Protein AF-A0AAD5FXR7-F1 (afdb_monomer)

InterPro domains:
  IPR001163 Sm domain, eukaryotic/archaea-type [PF01423] (13-76)
  IPR001163 Sm domain, eukaryotic/archaea-type [SM00651] (13-78)
  IPR010920 LSM domain superfamily [SSF50182] (11-81)
  IPR019727 ATP synthase, F0 complex, subunit F, mitochondria, fungi [PF10791] (77-167)
  IPR019727 ATP synthase, F0 complex, subunit F, mitochondria, fungi [PTHR28161] (74-170)
  IPR047575 Sm domain [PS52002] (10-82)

Sequence (171 aa):
MSDPGLGRTDPSKFLGELIGSPVRVKLYSGVEYRGDLQTIDGYMNVVLENGKEFIHGNVTRDYGDIFLRGNTVMSFVIRRQLSSLIPPKIASAKNLGSAPNAKRMQEVVSFYKKLPQGPAPAAKKPTNPLARYRAAYFDGDNASGKPLLHLALVVLIFGYSLEYQHLKAHH

Foldseek 3Di:
DDDPPPDDPDVVVVQVVQAQFWKWWAFPVRKIKIAGWHHADPQGFTKGAQIFIADPNDGPDGDGIDTDGSVGTDDMGTPPCPPDPPPPPPPPPPPLPPDPVSVVVVVVVVVVVPPPDPDPDPPDQDPDPVVNVCCCDPDDPNPDCVVVVVVVVVCVVVVVVVVVVVVVVVD

pLDDT: mean 75.05, std 15.1, range [40.66, 95.06]

Mean predicted aligned error: 19.61 Å

Structure (mmCIF, N/CA/C/O backbone):
data_AF-A0AAD5FXR7-F1
#
_entry.id   AF-A0AAD5FXR7-F1
#
loop_
_atom_site.group_PDB
_atom_site.id
_atom_site.type_symbol
_atom_site.label_atom_id
_atom_site.label_alt_id
_atom_site.label_comp_id
_atom_site.label_asym_id
_atom_site.label_entity_id
_atom_site.label_seq_id
_atom_site.pdbx_PDB_ins_code
_atom_site.Cartn_x
_atom_site.Cartn_y
_atom_site.Cartn_z
_atom_site.occupancy
_atom_site.B_iso_or_equiv
_atom_site.auth_seq_id
_atom_site.auth_comp_id
_atom_site.auth_asym_id
_atom_site.auth_atom_id
_atom_site.pdbx_PDB_model_num
ATOM 1 N N . MET A 1 1 ? 5.790 -3.495 -33.369 1.00 43.19 1 MET A N 1
ATOM 2 C CA . MET A 1 1 ? 5.580 -2.132 -32.842 1.00 43.19 1 MET A CA 1
ATOM 3 C C . MET A 1 1 ? 4.435 -2.218 -31.839 1.00 43.19 1 MET A C 1
ATOM 5 O O . MET A 1 1 ? 3.283 -2.195 -32.243 1.00 43.19 1 MET A O 1
ATOM 9 N N . SER A 1 2 ? 4.734 -2.494 -30.571 1.00 40.66 2 SER A N 1
ATOM 10 C CA . 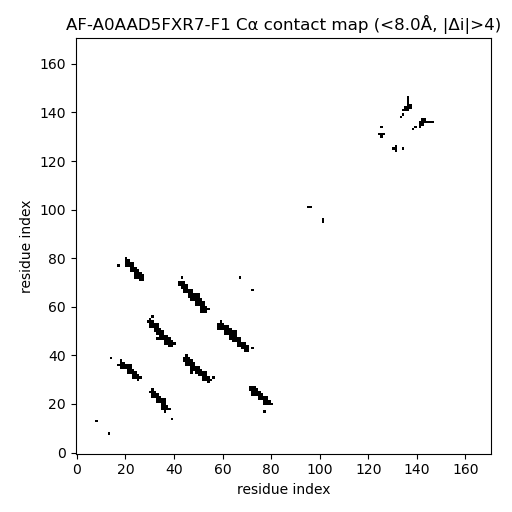SER A 1 2 ? 3.742 -2.680 -29.503 1.00 40.66 2 SER A CA 1
ATOM 11 C C . SER A 1 2 ? 3.884 -1.529 -28.516 1.00 40.66 2 SER A C 1
ATOM 13 O O . SER A 1 2 ? 4.932 -1.379 -27.890 1.00 40.66 2 SER A O 1
ATOM 15 N N . ASP A 1 3 ? 2.849 -0.704 -28.459 1.00 48.06 3 ASP A N 1
ATOM 16 C CA . ASP A 1 3 ? 2.690 0.450 -27.576 1.00 48.06 3 ASP A CA 1
ATOM 17 C C . ASP A 1 3 ? 2.941 0.042 -26.104 1.00 48.06 3 ASP A C 1
ATOM 19 O O . ASP A 1 3 ? 2.377 -0.971 -25.667 1.00 48.06 3 ASP A O 1
ATOM 23 N N . PRO A 1 4 ? 3.787 0.741 -25.318 1.00 47.09 4 PRO A N 1
ATOM 24 C CA . PRO A 1 4 ? 3.942 0.454 -23.899 1.00 47.09 4 PRO A CA 1
ATOM 25 C C . PRO A 1 4 ? 2.683 0.947 -23.184 1.00 47.09 4 PRO A C 1
ATOM 27 O O . PRO A 1 4 ? 2.596 2.090 -22.741 1.00 47.09 4 PRO A O 1
ATOM 30 N N . GLY A 1 5 ? 1.679 0.072 -23.122 1.00 43.69 5 GLY A N 1
ATOM 31 C CA . GLY A 1 5 ? 0.419 0.328 -22.445 1.00 43.69 5 GLY A CA 1
ATOM 32 C C . GLY A 1 5 ? 0.675 0.837 -21.032 1.00 43.69 5 GLY A C 1
ATOM 33 O O . GLY A 1 5 ? 1.260 0.136 -20.206 1.00 43.69 5 GLY A O 1
ATOM 34 N N . LEU A 1 6 ? 0.236 2.071 -20.785 1.00 48.75 6 LEU A N 1
ATOM 35 C CA . LEU A 1 6 ? 0.096 2.687 -19.475 1.00 48.75 6 LEU A CA 1
ATOM 36 C C . LEU A 1 6 ? -0.433 1.622 -18.507 1.00 48.75 6 LEU A C 1
ATOM 38 O O . LEU A 1 6 ? -1.567 1.163 -18.658 1.00 48.75 6 LEU A O 1
ATOM 42 N N . GLY A 1 7 ? 0.426 1.150 -17.599 1.00 48.47 7 GLY A N 1
ATOM 43 C CA . GLY A 1 7 ? 0.123 0.022 -16.729 1.00 48.47 7 GLY A CA 1
ATOM 44 C C . GLY A 1 7 ? -1.175 0.287 -15.983 1.00 48.47 7 GLY A C 1
ATOM 45 O O . GLY A 1 7 ? -1.207 1.109 -15.071 1.00 48.47 7 GLY A O 1
ATOM 46 N N . ARG A 1 8 ? -2.254 -0.386 -16.393 1.00 54.47 8 ARG A N 1
ATOM 47 C CA . ARG A 1 8 ? -3.512 -0.400 -15.654 1.00 54.47 8 ARG A CA 1
ATOM 48 C C . ARG A 1 8 ? -3.176 -0.992 -14.291 1.00 54.47 8 ARG A C 1
ATOM 50 O O . ARG A 1 8 ? -2.910 -2.186 -14.195 1.00 54.47 8 ARG A O 1
ATOM 57 N N . THR A 1 9 ? -3.105 -0.165 -13.252 1.00 57.97 9 THR A N 1
ATOM 58 C CA . THR A 1 9 ? -3.087 -0.652 -11.873 1.00 57.97 9 THR A CA 1
ATOM 59 C C . THR A 1 9 ? -4.353 -1.465 -11.691 1.00 57.97 9 THR A C 1
ATOM 61 O O . THR A 1 9 ? -5.443 -0.899 -11.647 1.00 57.97 9 THR A O 1
ATOM 64 N N . ASP A 1 10 ? -4.203 -2.787 -11.677 1.00 70.75 10 ASP A N 1
ATOM 65 C CA . ASP A 1 10 ? -5.307 -3.697 -11.423 1.00 70.75 10 ASP A CA 1
ATOM 66 C C . ASP A 1 10 ? -5.897 -3.329 -10.053 1.00 70.75 10 ASP A C 1
ATOM 68 O O . ASP A 1 10 ? -5.157 -3.344 -9.058 1.00 70.75 10 ASP A O 1
ATOM 72 N N . PRO A 1 11 ? -7.184 -2.948 -9.977 1.00 65.81 11 PRO A N 1
ATOM 73 C CA . PRO A 1 11 ? -7.824 -2.581 -8.720 1.00 65.81 11 PRO A CA 1
ATOM 74 C C . PRO A 1 11 ? -7.636 -3.666 -7.660 1.00 65.81 11 PRO A C 1
ATOM 76 O O . PRO A 1 11 ? -7.414 -3.355 -6.497 1.00 65.81 11 PRO A O 1
ATOM 79 N N . SER A 1 12 ? -7.603 -4.935 -8.069 1.00 68.44 12 SER A N 1
ATOM 80 C CA . SER A 1 12 ? -7.406 -6.088 -7.188 1.00 68.44 12 SER A CA 1
ATOM 81 C C . SER A 1 12 ? -6.036 -6.070 -6.511 1.00 68.44 12 SER A C 1
ATOM 83 O O . SER A 1 12 ? -5.915 -6.424 -5.341 1.00 68.44 12 SER A O 1
ATOM 85 N N . LYS A 1 13 ? -4.996 -5.610 -7.221 1.00 70.50 13 LYS A N 1
ATOM 86 C CA . LYS A 1 13 ? -3.642 -5.486 -6.667 1.00 70.50 13 LYS A CA 1
ATOM 87 C C . LYS A 1 13 ? -3.570 -4.367 -5.630 1.00 70.50 13 LYS A C 1
ATOM 89 O O . LYS A 1 13 ? -2.957 -4.547 -4.584 1.00 70.50 13 LYS A O 1
ATOM 94 N N . PHE A 1 14 ? -4.243 -3.248 -5.896 1.00 71.38 14 PHE A N 1
ATOM 95 C CA . PHE A 1 14 ? -4.387 -2.168 -4.923 1.00 71.38 14 PHE A CA 1
ATOM 96 C C . PHE A 1 14 ? -5.148 -2.641 -3.677 1.00 71.38 14 PHE A C 1
ATOM 98 O O . PHE A 1 14 ? -4.679 -2.403 -2.574 1.00 71.38 14 PHE A O 1
ATOM 105 N N . LEU A 1 15 ? -6.258 -3.370 -3.833 1.00 71.69 15 LEU A N 1
ATOM 106 C CA . LEU A 1 15 ? -7.025 -3.915 -2.704 1.00 71.69 15 LEU A CA 1
ATOM 107 C C . LEU A 1 15 ? -6.220 -4.936 -1.885 1.00 71.69 15 LEU A C 1
ATOM 109 O O . LEU A 1 15 ? -6.292 -4.920 -0.659 1.00 71.69 15 LEU A O 1
ATOM 113 N N . GLY A 1 16 ? -5.405 -5.766 -2.541 1.00 71.81 16 GLY A N 1
ATOM 114 C CA . GLY A 1 16 ? -4.508 -6.708 -1.869 1.00 71.81 16 GLY A CA 1
ATOM 115 C C . GLY A 1 16 ? -3.455 -6.025 -0.989 1.00 71.81 16 GLY A C 1
ATOM 116 O O . GLY A 1 16 ? -3.164 -6.508 0.100 1.00 71.81 16 GLY A O 1
ATOM 117 N N . GLU A 1 17 ? -2.925 -4.871 -1.410 1.00 73.94 17 GLU A N 1
ATOM 118 C CA . GLU A 1 17 ? -1.969 -4.080 -0.614 1.00 73.94 17 GLU A CA 1
ATOM 119 C C . GLU A 1 17 ? -2.605 -3.404 0.614 1.00 73.94 17 GLU A C 1
ATOM 121 O O . GLU A 1 17 ? -1.892 -2.973 1.521 1.00 73.94 17 GLU A O 1
ATOM 126 N N . LEU A 1 18 ? -3.935 -3.286 0.651 1.00 74.56 18 LEU A N 1
ATOM 127 C CA . LEU A 1 18 ? -4.662 -2.657 1.755 1.00 74.56 18 LEU A CA 1
ATOM 128 C C . LEU A 1 18 ? -4.973 -3.624 2.898 1.00 74.56 18 LEU A C 1
ATOM 130 O O . LEU A 1 18 ? -5.275 -3.166 4.002 1.00 74.56 18 LEU A O 1
ATOM 134 N N . ILE A 1 19 ? -4.887 -4.933 2.658 1.00 84.62 19 ILE A N 1
ATOM 135 C CA . ILE A 1 19 ? -5.127 -5.950 3.683 1.00 84.62 19 ILE A CA 1
ATOM 136 C C . ILE A 1 19 ? -4.078 -5.831 4.800 1.00 84.62 19 ILE A C 1
ATOM 138 O O . ILE A 1 19 ? -2.895 -5.603 4.551 1.00 84.62 19 ILE A O 1
ATOM 142 N N . GLY A 1 20 ? -4.526 -5.928 6.049 1.00 82.94 20 GLY A N 1
ATOM 143 C CA . GLY A 1 20 ? -3.736 -5.734 7.265 1.00 82.94 20 GLY A CA 1
ATOM 144 C C . GLY A 1 20 ? -3.426 -4.271 7.599 1.00 82.94 20 GLY A C 1
ATOM 145 O O . GLY A 1 20 ? -2.759 -4.003 8.597 1.00 82.94 20 GLY A O 1
ATOM 146 N N . SER A 1 21 ? -3.874 -3.306 6.788 1.00 86.81 21 SER A N 1
ATOM 147 C CA . SER A 1 21 ? -3.683 -1.886 7.094 1.00 86.81 21 SER A CA 1
ATOM 148 C C . SER A 1 21 ? -4.748 -1.379 8.073 1.00 86.81 21 SER A C 1
ATOM 150 O O . SER A 1 21 ? -5.919 -1.737 7.932 1.00 86.81 21 SER A O 1
ATOM 152 N N . PRO A 1 22 ? -4.399 -0.466 8.998 1.00 88.94 22 PRO A N 1
ATOM 153 C CA . PRO A 1 22 ? -5.376 0.169 9.870 1.00 88.94 22 PRO A CA 1
ATOM 154 C C . PRO A 1 22 ? -6.253 1.138 9.070 1.00 88.94 22 PRO A C 1
ATOM 156 O O . PRO A 1 22 ? -5.779 2.094 8.436 1.00 88.94 22 PRO A O 1
ATOM 159 N N . VAL A 1 23 ? -7.562 0.928 9.132 1.00 89.62 23 VAL A N 1
ATOM 160 C CA . VAL A 1 23 ? -8.562 1.700 8.394 1.00 89.62 23 VAL A CA 1
ATOM 161 C C . VAL A 1 23 ? -9.590 2.315 9.332 1.00 89.62 23 VAL A C 1
ATOM 163 O O . VAL A 1 23 ? -9.827 1.859 10.452 1.00 89.62 23 VAL A O 1
ATOM 166 N N . ARG A 1 24 ? -10.188 3.416 8.878 1.00 91.19 24 ARG A N 1
ATOM 167 C CA . ARG A 1 24 ? -11.322 4.058 9.542 1.00 91.19 24 ARG A CA 1
ATOM 168 C C . ARG A 1 24 ? -12.496 4.095 8.584 1.00 91.19 24 ARG A C 1
ATOM 170 O O . ARG A 1 24 ? -12.366 4.626 7.481 1.00 91.19 24 ARG A O 1
ATOM 177 N N . VAL A 1 25 ? -13.623 3.564 9.030 1.00 90.50 25 VAL A N 1
ATOM 178 C CA . VAL A 1 25 ? -14.860 3.465 8.262 1.00 90.50 25 VAL A CA 1
ATOM 179 C C . VAL A 1 25 ? -15.929 4.258 8.984 1.00 90.50 25 VAL A C 1
ATOM 181 O O . VAL A 1 25 ? -16.186 4.020 10.160 1.00 90.50 25 VAL A O 1
ATOM 184 N N . LYS A 1 26 ? -16.548 5.213 8.301 1.00 90.19 26 LYS A N 1
ATOM 185 C CA . LYS A 1 26 ? -17.660 5.986 8.851 1.00 90.19 26 LYS A CA 1
ATOM 186 C C . LYS A 1 26 ? -18.955 5.538 8.197 1.00 90.19 26 LYS A C 1
ATOM 188 O O . LYS A 1 26 ? -19.039 5.489 6.970 1.00 90.19 26 LYS A O 1
ATOM 193 N N . LEU A 1 27 ? -19.951 5.215 9.013 1.00 89.00 27 LEU A N 1
ATOM 194 C CA . LEU A 1 27 ? -21.292 4.876 8.544 1.00 89.00 27 LEU A CA 1
ATOM 195 C C . LEU A 1 27 ? -22.151 6.131 8.366 1.00 89.00 27 LEU A C 1
ATOM 197 O O . LEU A 1 27 ? -21.868 7.178 8.954 1.00 89.00 27 LEU A O 1
ATOM 201 N N . TYR A 1 28 ? -23.252 6.005 7.618 1.00 86.19 28 TYR A N 1
ATOM 202 C CA . TYR A 1 28 ? -24.256 7.074 7.482 1.00 86.19 28 TYR A CA 1
ATOM 203 C C . TYR A 1 28 ? -24.858 7.526 8.816 1.00 86.19 28 TYR A C 1
ATOM 205 O O . TYR A 1 28 ? -25.253 8.679 8.953 1.00 86.19 28 TYR A O 1
ATOM 213 N N . SER A 1 29 ? -24.883 6.646 9.818 1.00 83.88 29 SER A N 1
ATOM 214 C CA . SER A 1 29 ? -25.321 6.977 11.178 1.00 83.88 29 SER A CA 1
ATOM 215 C C . SER A 1 29 ? -24.385 7.952 11.906 1.00 83.88 29 SER A C 1
ATOM 217 O O . SER A 1 29 ? -24.711 8.414 12.994 1.00 83.88 29 SER A O 1
ATOM 219 N N . GLY A 1 30 ? -23.210 8.251 11.341 1.00 84.19 30 GLY A N 1
ATOM 220 C CA . GLY A 1 30 ? -22.178 9.076 11.966 1.00 84.19 30 GLY A CA 1
ATOM 221 C C . GLY A 1 30 ? -21.230 8.302 12.884 1.00 84.19 30 GLY A C 1
ATOM 222 O O . GLY A 1 30 ? -20.231 8.872 13.324 1.00 84.19 30 GLY A O 1
ATOM 223 N N . VAL A 1 31 ? -21.500 7.015 13.125 1.00 88.94 31 VAL A N 1
ATOM 224 C CA . VAL A 1 31 ? -20.635 6.113 13.896 1.00 88.94 31 VAL A CA 1
ATOM 225 C C . VAL A 1 31 ? -19.378 5.777 13.093 1.00 88.94 31 VAL A C 1
ATOM 227 O O . VAL A 1 31 ? -19.442 5.508 11.889 1.00 88.94 31 VAL A O 1
ATOM 230 N N . GLU A 1 32 ? -18.228 5.801 13.761 1.00 91.62 32 GLU A N 1
ATOM 231 C CA . GLU A 1 32 ? -16.932 5.457 13.182 1.00 91.62 32 GLU A CA 1
ATOM 232 C C . GLU A 1 32 ? -16.452 4.101 13.705 1.00 91.62 32 GLU A C 1
ATOM 234 O O . GLU A 1 32 ? -16.362 3.889 14.908 1.00 91.62 32 GLU A O 1
ATOM 239 N N . TYR A 1 33 ? -16.052 3.212 12.806 1.00 92.31 33 TYR A N 1
ATOM 240 C CA . TYR A 1 33 ? -15.369 1.965 13.127 1.00 92.31 33 TYR A CA 1
ATOM 241 C C . TYR A 1 33 ? -13.903 2.066 12.731 1.00 92.31 33 TYR A C 1
ATOM 243 O O . TYR A 1 33 ? -13.567 2.574 11.658 1.00 92.31 33 TYR A O 1
ATOM 251 N N . ARG A 1 34 ? -13.005 1.614 13.606 1.00 92.25 34 ARG A N 1
ATOM 252 C CA . ARG A 1 34 ? -11.563 1.596 13.337 1.00 92.25 34 ARG A CA 1
ATOM 253 C C . ARG A 1 34 ? -11.008 0.226 13.660 1.00 92.25 34 ARG A C 1
ATOM 255 O O . ARG A 1 34 ? -11.274 -0.267 14.747 1.00 92.25 34 ARG A O 1
ATOM 262 N N . GLY A 1 35 ? -10.229 -0.336 12.750 1.00 91.69 35 GLY A N 1
ATOM 263 C CA . GLY A 1 35 ? -9.629 -1.659 12.894 1.00 91.69 35 GLY A CA 1
ATOM 264 C C . GLY A 1 35 ? -8.699 -1.955 11.726 1.00 91.69 35 GLY A C 1
ATOM 265 O O . GLY A 1 35 ? -8.500 -1.096 10.860 1.00 91.69 35 GLY A O 1
ATOM 266 N N . ASP A 1 36 ? -8.143 -3.156 11.705 1.00 91.19 36 ASP A N 1
ATOM 267 C CA . ASP A 1 36 ? -7.259 -3.623 10.641 1.00 91.19 36 ASP A CA 1
ATOM 268 C C . ASP A 1 36 ? -8.085 -4.288 9.538 1.00 91.19 36 ASP A C 1
ATOM 270 O O . ASP A 1 36 ? -8.948 -5.122 9.807 1.00 91.19 36 ASP A O 1
ATOM 274 N N . LEU A 1 37 ? -7.869 -3.886 8.284 1.00 90.38 37 LEU A N 1
ATOM 275 C CA . LEU A 1 37 ? -8.654 -4.377 7.155 1.00 90.38 37 LEU A CA 1
ATOM 276 C C . LEU A 1 37 ? -8.329 -5.845 6.863 1.00 90.38 37 LEU A C 1
ATOM 278 O O . LEU A 1 37 ? -7.229 -6.143 6.415 1.00 90.38 37 LEU A O 1
ATOM 282 N N . GLN A 1 38 ? -9.289 -6.748 7.029 1.00 90.00 38 GLN A N 1
ATOM 283 C CA . GLN A 1 38 ? -9.111 -8.164 6.698 1.00 90.00 38 GLN A CA 1
ATOM 284 C C . GLN A 1 38 ? -9.491 -8.470 5.255 1.00 90.00 38 GLN A C 1
ATOM 286 O O . GLN A 1 38 ? -8.755 -9.141 4.539 1.00 90.00 38 GLN A O 1
ATOM 291 N N . THR A 1 39 ? -10.635 -7.959 4.803 1.00 85.56 39 THR A N 1
ATOM 292 C CA . THR A 1 39 ? -11.096 -8.130 3.420 1.00 85.56 39 THR A CA 1
ATOM 293 C C . THR A 1 39 ? -11.966 -6.956 2.988 1.00 85.56 39 THR A C 1
ATOM 295 O O . THR A 1 39 ? -12.600 -6.292 3.813 1.00 85.56 39 THR A O 1
ATOM 298 N N . ILE A 1 40 ? -11.984 -6.706 1.679 1.00 85.75 40 ILE A N 1
ATOM 299 C CA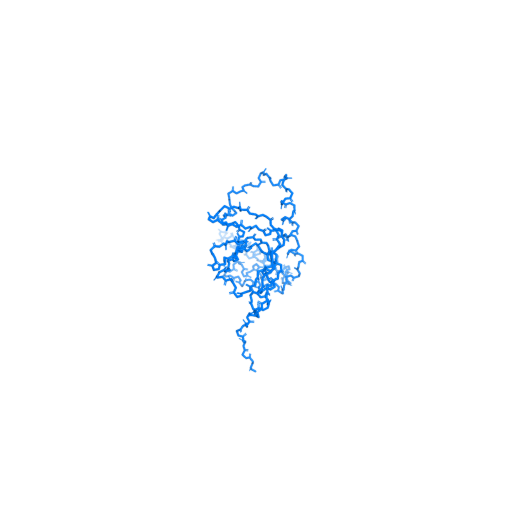 . ILE A 1 40 ? -12.882 -5.759 1.021 1.00 85.75 40 ILE A CA 1
ATOM 300 C C . ILE A 1 40 ? -13.291 -6.319 -0.344 1.00 85.75 40 ILE A C 1
ATOM 302 O O . ILE A 1 40 ? -12.441 -6.810 -1.088 1.00 85.75 40 ILE A O 1
ATOM 306 N N . ASP A 1 41 ? -14.582 -6.260 -0.668 1.00 83.19 41 ASP A N 1
ATOM 307 C CA . ASP A 1 41 ? -15.114 -6.697 -1.962 1.00 83.19 41 ASP A CA 1
ATOM 308 C C . ASP A 1 41 ? -15.553 -5.521 -2.860 1.00 83.19 41 ASP A C 1
ATOM 310 O O . ASP A 1 41 ? -15.538 -4.352 -2.464 1.00 83.19 41 ASP A O 1
ATOM 314 N N . GLY A 1 42 ? -15.960 -5.830 -4.097 1.00 77.69 42 GLY A N 1
ATOM 315 C CA . GLY A 1 42 ? -16.446 -4.837 -5.065 1.00 77.69 42 GLY A CA 1
ATOM 316 C C . GLY A 1 42 ? -17.773 -4.165 -4.687 1.00 77.69 42 GLY A C 1
ATOM 317 O O . GLY A 1 42 ? -18.154 -3.181 -5.316 1.00 77.69 42 GLY A O 1
ATOM 318 N N . TYR A 1 43 ? -18.461 -4.663 -3.657 1.00 80.44 43 TYR A N 1
ATOM 319 C CA . TYR A 1 43 ? -19.670 -4.068 -3.087 1.00 80.44 43 TYR A CA 1
ATOM 320 C C . TYR A 1 43 ? -19.376 -3.257 -1.820 1.00 80.44 43 TYR A C 1
ATOM 322 O O . TYR A 1 43 ? -20.314 -2.782 -1.183 1.00 80.44 43 TYR A O 1
ATOM 330 N N . MET A 1 44 ? -18.096 -3.077 -1.469 1.00 82.94 44 MET A N 1
ATOM 331 C CA . MET A 1 44 ? -17.614 -2.438 -0.243 1.00 82.94 44 MET A CA 1
ATOM 332 C C . MET A 1 44 ? -18.062 -3.131 1.049 1.00 82.94 44 MET A C 1
ATOM 334 O O . MET A 1 44 ? -18.150 -2.486 2.094 1.00 82.94 44 MET A O 1
ATOM 338 N N . ASN A 1 45 ? -18.339 -4.434 1.018 1.00 86.19 45 ASN A N 1
ATOM 339 C CA . ASN A 1 45 ? -18.415 -5.199 2.256 1.00 86.19 45 ASN A CA 1
ATOM 340 C C . ASN A 1 45 ? -17.005 -5.300 2.830 1.00 86.19 45 ASN A C 1
ATOM 342 O O . ASN A 1 45 ? -16.067 -5.691 2.134 1.00 86.19 45 ASN A O 1
ATOM 346 N N . VAL A 1 46 ? -16.861 -4.895 4.085 1.00 88.81 46 VAL A N 1
ATOM 347 C CA . VAL A 1 46 ? -15.571 -4.741 4.747 1.00 88.81 46 VAL A CA 1
ATOM 348 C C . VAL A 1 46 ? -15.567 -5.573 6.013 1.00 88.81 46 VAL A C 1
ATOM 350 O O . VAL A 1 46 ? -16.481 -5.471 6.831 1.00 88.81 46 VAL A O 1
ATOM 353 N N . VAL A 1 47 ? -14.506 -6.349 6.194 1.00 90.00 47 VAL A N 1
ATOM 354 C CA . VAL A 1 47 ? -14.231 -7.048 7.450 1.00 90.00 47 VAL A CA 1
ATOM 355 C C . VAL A 1 47 ? -13.058 -6.367 8.129 1.00 90.00 47 VAL A C 1
ATOM 357 O O . VAL A 1 47 ? -12.012 -6.179 7.505 1.00 90.00 47 VAL A O 1
ATOM 360 N N . LEU A 1 48 ? -13.242 -5.985 9.388 1.00 91.44 48 LEU A N 1
ATOM 361 C CA . LEU A 1 48 ? -12.205 -5.412 10.236 1.00 91.44 48 LEU A CA 1
ATOM 362 C C . LEU A 1 48 ? -11.894 -6.370 11.382 1.00 91.44 48 LEU A C 1
ATOM 364 O O . LEU A 1 48 ? -12.821 -6.881 12.000 1.00 91.44 48 LEU A O 1
ATOM 368 N N . GLU A 1 49 ? -10.616 -6.541 11.692 1.00 91.75 49 GLU A N 1
ATOM 369 C CA . GLU A 1 49 ? -10.136 -7.163 12.931 1.00 91.75 49 GLU A CA 1
ATOM 370 C C . GLU A 1 49 ? -9.745 -6.067 13.937 1.00 91.75 49 GLU A C 1
ATOM 372 O O . GLU A 1 49 ? -9.432 -4.933 13.553 1.00 91.75 49 GLU A O 1
ATOM 377 N N . ASN A 1 50 ? -9.762 -6.385 15.235 1.00 90.69 50 ASN A N 1
ATOM 378 C CA . ASN A 1 50 ? -9.484 -5.446 16.335 1.00 90.69 50 ASN A CA 1
ATOM 379 C C . ASN A 1 50 ? -10.318 -4.148 16.253 1.00 90.69 50 ASN A C 1
ATOM 381 O O . ASN A 1 50 ? -9.874 -3.050 16.608 1.00 90.69 50 ASN A O 1
ATOM 385 N N . GLY A 1 51 ? -11.535 -4.285 15.736 1.00 91.38 51 GLY A N 1
ATOM 386 C CA . GLY A 1 51 ? -12.498 -3.247 15.466 1.00 91.38 51 GLY A CA 1
ATOM 387 C C . GLY A 1 51 ? -13.046 -2.612 16.738 1.00 91.38 51 GLY A C 1
ATOM 388 O O . GLY A 1 51 ? -13.687 -3.257 17.569 1.00 91.38 51 GLY A O 1
ATOM 389 N N . LYS A 1 52 ? -12.867 -1.299 16.843 1.00 93.62 52 LYS A N 1
ATOM 390 C CA . LYS A 1 52 ? -13.442 -0.460 17.895 1.00 93.62 52 LYS A CA 1
ATOM 391 C C . LYS A 1 52 ? -14.449 0.515 17.302 1.00 93.62 52 LYS A C 1
ATOM 393 O O . LYS A 1 52 ? -14.223 1.102 16.241 1.00 93.62 52 LYS A O 1
ATOM 398 N N . GLU A 1 53 ? -15.536 0.717 18.027 1.00 92.69 53 GLU A N 1
ATOM 399 C CA . GLU A 1 53 ? -16.585 1.683 17.725 1.00 92.69 53 GLU A CA 1
ATOM 400 C C . GLU A 1 53 ? -16.293 3.015 18.403 1.00 92.69 53 GLU A C 1
ATOM 402 O O . GLU A 1 53 ? -16.016 3.083 19.603 1.00 92.69 53 GLU A O 1
ATOM 407 N N . PHE A 1 54 ? -16.391 4.082 17.623 1.00 91.56 54 PHE A N 1
ATOM 408 C CA . PHE A 1 54 ? -16.200 5.455 18.040 1.00 91.56 54 PHE A CA 1
ATOM 409 C C . PHE A 1 54 ? -17.479 6.240 17.778 1.00 91.56 54 PHE A C 1
ATOM 411 O O . PHE A 1 54 ? -17.912 6.405 16.635 1.00 91.56 54 PHE A O 1
ATOM 418 N N . ILE A 1 55 ? -18.049 6.783 18.847 1.00 90.12 55 ILE A N 1
ATOM 419 C CA . ILE A 1 55 ? -19.209 7.668 18.797 1.00 90.12 55 ILE A CA 1
ATOM 420 C C . ILE A 1 55 ? -18.743 9.023 19.327 1.00 90.12 55 ILE A C 1
ATOM 422 O O . ILE A 1 55 ? -18.165 9.110 20.410 1.00 90.12 55 ILE A O 1
ATOM 426 N N . HIS A 1 56 ? -18.902 10.083 18.530 1.00 85.56 56 HIS A N 1
ATOM 427 C CA . HIS A 1 56 ? -18.384 11.426 18.845 1.00 85.56 56 HIS A CA 1
ATOM 428 C C . HIS A 1 56 ? -16.880 11.456 19.204 1.00 85.56 56 HIS A C 1
ATOM 430 O O . HIS A 1 56 ? -16.440 12.249 20.029 1.00 85.56 56 HIS A O 1
ATOM 436 N N . GLY A 1 57 ? -16.077 10.574 18.597 1.00 82.75 57 GLY A N 1
ATOM 437 C CA . GLY A 1 57 ? -14.627 10.509 18.814 1.00 82.75 57 GLY A CA 1
ATOM 438 C C . GLY A 1 57 ? -14.176 9.716 20.046 1.00 82.75 57 GLY A C 1
ATOM 439 O O . GLY A 1 57 ? -12.976 9.477 20.178 1.00 82.75 57 GLY A O 1
ATOM 440 N N . ASN A 1 58 ? -15.100 9.241 20.886 1.00 85.12 58 ASN A N 1
ATOM 441 C CA . ASN A 1 58 ? -14.790 8.398 22.040 1.00 85.12 58 ASN A CA 1
ATOM 442 C C . ASN A 1 58 ? -14.986 6.917 21.713 1.00 85.12 58 ASN A C 1
ATOM 444 O O . ASN A 1 58 ? -16.004 6.542 21.126 1.00 85.12 58 ASN A O 1
ATOM 448 N N . VAL A 1 59 ? -14.031 6.074 22.127 1.00 86.62 59 VAL A N 1
ATOM 449 C CA . VAL A 1 59 ? -14.180 4.614 22.044 1.00 86.62 59 VAL A CA 1
ATOM 450 C C . VAL A 1 59 ? -15.343 4.217 22.934 1.00 86.62 59 VAL A C 1
ATOM 452 O O . VAL A 1 59 ? -15.294 4.409 24.145 1.00 86.62 59 VAL A O 1
ATOM 455 N N . THR A 1 60 ? -16.394 3.694 22.320 1.00 87.50 60 THR A N 1
ATOM 456 C CA . THR A 1 60 ? -17.596 3.267 23.034 1.00 87.50 60 THR A CA 1
ATOM 457 C C . THR A 1 60 ? -17.560 1.766 23.275 1.00 87.50 60 THR A C 1
ATOM 459 O O . THR A 1 60 ? -17.878 1.318 24.373 1.00 87.50 60 THR A O 1
ATOM 462 N N . ARG A 1 61 ? -17.134 0.985 22.274 1.00 85.81 61 ARG A N 1
ATOM 463 C CA . ARG A 1 61 ? -17.095 -0.480 22.338 1.00 85.81 61 ARG A CA 1
ATOM 464 C C . ARG A 1 61 ? -15.918 -1.062 21.565 1.00 85.81 61 ARG A C 1
ATOM 466 O O . ARG A 1 61 ? -15.463 -0.478 20.584 1.00 85.81 61 ARG A O 1
ATOM 473 N N . ASP A 1 62 ? -15.451 -2.215 22.029 1.00 91.50 62 ASP A N 1
ATOM 474 C CA . ASP A 1 62 ? -14.453 -3.057 21.372 1.00 91.50 62 ASP A CA 1
ATOM 475 C C . ASP A 1 62 ? -15.144 -4.356 20.959 1.00 91.50 62 ASP A C 1
ATOM 477 O O . ASP A 1 62 ? -15.698 -5.054 21.810 1.00 91.50 62 ASP A O 1
ATOM 481 N N . TYR A 1 63 ? -15.196 -4.617 19.658 1.00 84.31 63 TYR A N 1
ATOM 482 C CA . TYR A 1 63 ? -15.934 -5.743 19.094 1.00 84.31 63 TYR A CA 1
ATOM 483 C C . TYR A 1 63 ? -15.006 -6.853 18.591 1.00 84.31 63 TYR A C 1
ATOM 485 O O . TYR A 1 63 ? -15.491 -7.944 18.301 1.00 84.31 63 TYR A O 1
ATOM 493 N N . GLY A 1 64 ? -13.691 -6.613 18.507 1.00 86.81 64 GLY A N 1
ATOM 494 C CA . GLY A 1 64 ? -12.771 -7.545 17.856 1.00 86.81 64 GLY A CA 1
ATOM 495 C C . GLY A 1 64 ? -13.057 -7.614 16.356 1.00 86.81 64 GLY A C 1
ATOM 496 O O . GLY A 1 64 ? -12.586 -6.766 15.609 1.00 86.81 64 GLY A O 1
ATOM 497 N N . ASP A 1 65 ? -13.874 -8.562 15.910 1.00 89.38 65 ASP A N 1
ATOM 498 C CA . ASP A 1 65 ? -14.205 -8.710 14.492 1.00 89.38 65 ASP A CA 1
ATOM 499 C C . ASP A 1 65 ? -15.494 -7.963 14.136 1.00 89.38 65 ASP A C 1
ATOM 501 O O . ASP A 1 65 ? -16.550 -8.159 14.740 1.00 89.38 65 ASP A O 1
ATOM 505 N N . ILE A 1 66 ? -15.423 -7.097 13.124 1.00 90.25 66 ILE A N 1
ATOM 506 C CA . ILE A 1 66 ? -16.546 -6.274 12.669 1.00 90.25 66 ILE A CA 1
ATOM 507 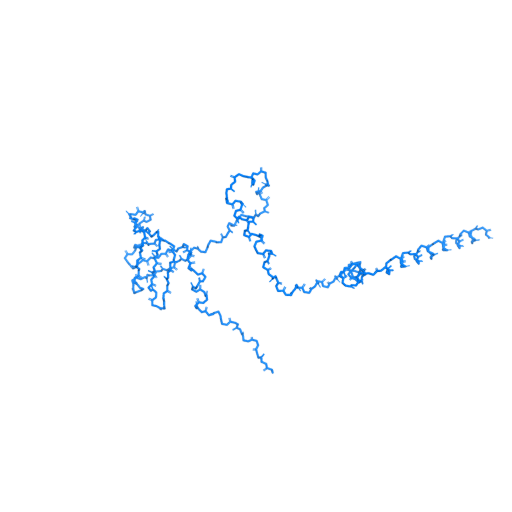C C . ILE A 1 66 ? -16.785 -6.514 11.185 1.00 90.25 66 ILE A C 1
ATOM 509 O O . ILE A 1 66 ? -15.918 -6.259 10.350 1.00 90.25 66 ILE A O 1
ATOM 513 N N . PHE A 1 67 ? -18.004 -6.930 10.850 1.00 90.31 67 PHE A N 1
ATOM 514 C CA . PHE A 1 67 ? -18.489 -6.999 9.476 1.00 90.31 67 PHE A CA 1
ATOM 515 C C . PHE A 1 67 ? -19.338 -5.764 9.155 1.00 90.31 67 PHE A C 1
ATOM 517 O O . PHE A 1 67 ? -20.381 -5.535 9.769 1.00 90.31 67 PHE A O 1
ATOM 524 N N . LEU A 1 68 ? -18.906 -4.974 8.174 1.00 88.94 68 LEU A N 1
ATOM 525 C CA . LEU A 1 68 ? -19.613 -3.792 7.691 1.00 88.94 68 LEU A CA 1
ATOM 526 C C . LEU A 1 68 ? -20.145 -4.052 6.284 1.00 88.94 68 LEU A C 1
ATOM 528 O O . LEU A 1 68 ? -19.390 -4.372 5.368 1.00 88.94 68 LEU A O 1
ATOM 532 N N . ARG A 1 69 ? -21.454 -3.872 6.099 1.00 86.88 69 ARG A N 1
ATOM 533 C CA . ARG A 1 69 ? -22.096 -4.004 4.789 1.00 86.88 69 ARG A CA 1
ATOM 534 C C . ARG A 1 69 ? -21.903 -2.728 3.976 1.00 86.88 69 ARG A C 1
ATOM 536 O O . ARG A 1 69 ? -22.192 -1.632 4.462 1.00 86.88 69 ARG A O 1
ATOM 543 N N . GLY A 1 70 ? -21.483 -2.865 2.721 1.00 80.69 70 GLY A N 1
ATOM 544 C CA . GLY A 1 70 ? -21.057 -1.720 1.912 1.00 80.69 70 GLY A CA 1
ATOM 545 C C . GLY A 1 70 ? -22.137 -0.689 1.595 1.00 80.69 70 GLY A C 1
ATOM 546 O O . GLY A 1 70 ? -21.827 0.482 1.409 1.00 80.69 70 GLY A O 1
ATOM 547 N N . ASN A 1 71 ? -23.418 -1.066 1.645 1.00 82.44 71 ASN A N 1
ATOM 548 C CA . ASN A 1 71 ? -24.528 -0.125 1.463 1.00 82.44 71 ASN A CA 1
ATOM 549 C C . ASN A 1 71 ? -24.656 0.921 2.590 1.00 82.44 71 ASN A C 1
ATOM 551 O O . ASN A 1 71 ? -25.352 1.915 2.415 1.00 82.44 71 ASN A O 1
ATOM 555 N N . THR A 1 72 ? -24.032 0.685 3.749 1.00 78.75 72 THR A N 1
ATOM 556 C CA . THR A 1 72 ? -24.134 1.551 4.936 1.00 78.75 72 THR A CA 1
ATOM 557 C C . THR A 1 72 ? -22.875 2.412 5.125 1.00 78.75 72 THR A C 1
ATOM 559 O O . THR A 1 72 ? -22.840 3.306 5.976 1.00 78.75 72 THR A O 1
ATOM 562 N N . VAL A 1 73 ? -21.832 2.157 4.329 1.00 82.62 73 VAL A N 1
ATOM 563 C CA . VAL A 1 73 ? -20.539 2.840 4.409 1.00 82.62 73 VAL A CA 1
ATOM 564 C C . VAL A 1 73 ? -20.626 4.195 3.710 1.00 82.62 73 VAL A C 1
ATOM 566 O O . VAL A 1 73 ? -20.912 4.274 2.520 1.00 82.62 73 VAL A O 1
ATOM 569 N N . MET A 1 74 ? -20.348 5.268 4.452 1.00 80.94 74 MET A N 1
ATOM 570 C CA . MET A 1 74 ? -20.343 6.639 3.935 1.00 80.94 74 MET A CA 1
ATOM 571 C C . MET A 1 74 ? -18.943 7.069 3.490 1.00 80.94 74 MET A C 1
ATOM 573 O O . MET A 1 74 ? -18.785 7.696 2.445 1.00 80.94 74 MET A O 1
ATOM 577 N N . SER A 1 75 ? -17.913 6.768 4.284 1.00 80.25 75 SER A N 1
ATOM 578 C CA . SER A 1 75 ? -16.531 7.064 3.907 1.00 80.25 75 SER A CA 1
ATOM 579 C C . SER A 1 75 ? -15.547 6.044 4.460 1.00 80.25 75 SER A C 1
ATOM 581 O O . SER A 1 75 ? -15.709 5.510 5.559 1.00 80.25 75 SER A O 1
ATOM 583 N N . PHE A 1 76 ? -14.509 5.789 3.668 1.00 81.19 76 PHE A N 1
ATOM 584 C CA . PHE A 1 76 ? -13.448 4.844 3.976 1.00 81.19 76 PHE A CA 1
ATOM 585 C C . PHE A 1 76 ? -12.100 5.552 3.866 1.00 81.19 76 PHE A C 1
ATOM 587 O O . PHE A 1 76 ? -11.747 6.079 2.812 1.00 81.19 76 PHE A O 1
ATOM 594 N N . VAL A 1 77 ? -11.352 5.601 4.969 1.00 82.62 77 VAL A N 1
ATOM 595 C CA . VAL A 1 77 ? -10.039 6.251 5.028 1.00 82.62 77 VAL A CA 1
ATOM 596 C C . VAL A 1 77 ? -8.995 5.240 5.460 1.00 82.62 77 VAL A C 1
ATOM 598 O O . VAL A 1 77 ? -8.968 4.796 6.610 1.00 82.62 77 VAL A O 1
ATOM 601 N N . ILE A 1 78 ? -8.076 4.945 4.547 1.00 76.94 78 ILE A N 1
ATOM 602 C CA . ILE A 1 78 ? -6.911 4.113 4.828 1.00 76.94 78 ILE A CA 1
ATOM 603 C C . ILE A 1 78 ? -5.840 4.997 5.448 1.00 76.94 78 ILE A C 1
ATOM 605 O O . ILE A 1 78 ? -5.335 5.928 4.813 1.00 76.94 78 ILE A O 1
ATOM 609 N N . ARG A 1 79 ? -5.449 4.699 6.690 1.00 65.94 79 ARG A N 1
ATOM 610 C CA . ARG A 1 79 ? -4.217 5.263 7.237 1.00 65.94 79 ARG A CA 1
ATOM 611 C C . ARG A 1 79 ? -3.075 4.424 6.701 1.00 65.94 79 ARG A C 1
ATOM 613 O O . ARG A 1 79 ? -2.599 3.503 7.352 1.00 65.94 79 ARG A O 1
ATOM 620 N N . ARG A 1 80 ? -2.622 4.764 5.496 1.00 61.50 80 ARG A N 1
ATOM 621 C CA . ARG A 1 80 ? -1.342 4.268 5.008 1.00 61.50 80 ARG A CA 1
ATOM 622 C C . ARG A 1 80 ? -0.323 4.715 6.054 1.00 61.50 80 ARG A C 1
ATOM 624 O O . ARG A 1 80 ? -0.203 5.917 6.295 1.00 61.50 80 ARG A O 1
ATOM 631 N N . GLN A 1 81 ? 0.319 3.766 6.736 1.00 49.19 81 GLN A N 1
ATOM 632 C CA . GLN A 1 81 ? 1.432 4.031 7.646 1.00 49.19 81 GLN A CA 1
ATOM 633 C C . GLN A 1 81 ? 2.580 4.587 6.794 1.00 49.19 81 GLN A C 1
ATOM 635 O O . GLN A 1 81 ? 3.523 3.883 6.447 1.00 49.19 81 GLN A O 1
ATOM 640 N N . LEU A 1 82 ? 2.462 5.847 6.370 1.00 48.94 82 LEU A N 1
ATOM 641 C CA . LEU A 1 82 ? 3.571 6.636 5.874 1.00 48.94 82 LEU A CA 1
ATOM 642 C C . LEU A 1 82 ? 4.545 6.651 7.036 1.00 48.94 82 LEU A C 1
ATOM 644 O O . LEU A 1 82 ? 4.290 7.294 8.054 1.00 48.94 82 LEU A O 1
ATOM 648 N N . SER A 1 83 ? 5.593 5.837 6.921 1.00 40.72 83 SER A N 1
ATOM 649 C CA . SER A 1 83 ? 6.698 5.824 7.858 1.00 40.72 83 SER A CA 1
ATOM 650 C C . SER A 1 83 ? 7.072 7.272 8.128 1.00 40.72 83 SER A C 1
ATOM 652 O O . SER A 1 83 ? 7.480 7.968 7.207 1.00 40.72 83 SER A O 1
ATOM 654 N N . SER A 1 84 ? 6.812 7.712 9.360 1.00 42.94 84 SER A N 1
ATOM 655 C CA . SER A 1 84 ? 7.369 8.889 10.013 1.00 42.94 84 SER A CA 1
ATOM 656 C C . SER A 1 84 ? 7.907 9.967 9.059 1.00 42.94 84 SER A C 1
ATOM 658 O O . SER A 1 84 ? 9.019 9.851 8.542 1.00 42.94 84 SER A O 1
ATOM 660 N N . LEU A 1 85 ? 7.172 11.072 8.906 1.00 48.16 85 LEU A N 1
ATOM 661 C CA . LEU A 1 85 ? 7.682 12.343 8.370 1.00 48.16 85 LEU A CA 1
ATOM 662 C C . LEU A 1 85 ? 8.695 12.983 9.350 1.00 48.16 85 LEU A C 1
ATOM 664 O O . LEU A 1 85 ? 8.607 14.159 9.686 1.00 48.16 85 LEU A O 1
ATOM 668 N N . ILE A 1 86 ? 9.645 12.200 9.859 1.00 47.06 86 ILE A N 1
ATOM 669 C CA . ILE A 1 86 ? 10.778 12.673 10.645 1.00 47.06 86 ILE A CA 1
ATOM 670 C C . ILE A 1 86 ? 12.023 12.352 9.821 1.00 47.06 86 ILE A C 1
ATOM 672 O O . ILE A 1 86 ? 12.360 11.177 9.648 1.00 47.06 86 ILE A O 1
ATOM 676 N N . PRO A 1 87 ? 12.712 13.376 9.292 1.00 44.44 87 PRO A N 1
ATOM 677 C CA . PRO A 1 87 ? 13.926 13.186 8.522 1.00 44.44 87 PRO A CA 1
ATOM 678 C C . PRO A 1 87 ? 14.958 12.374 9.323 1.00 44.44 87 PRO A C 1
ATOM 680 O O . PRO A 1 87 ? 15.238 12.714 10.480 1.00 44.44 87 PRO A O 1
ATOM 683 N N . PRO A 1 88 ? 15.579 11.342 8.724 1.00 46.53 88 PRO A N 1
ATOM 684 C CA . PRO A 1 88 ? 16.656 10.572 9.335 1.00 46.53 88 PRO A CA 1
ATOM 685 C C . PRO A 1 88 ? 17.944 11.407 9.370 1.00 46.53 88 PRO A C 1
ATOM 687 O O . PRO A 1 88 ? 18.894 11.160 8.637 1.00 46.53 88 PRO A O 1
ATOM 690 N N . LYS A 1 89 ? 17.957 12.454 10.195 1.00 42.38 89 LYS A N 1
ATOM 691 C CA . LYS A 1 89 ? 19.161 13.197 10.596 1.00 42.38 89 LYS A CA 1
ATOM 692 C C . LYS A 1 89 ? 19.155 13.603 12.076 1.00 42.38 89 LYS A C 1
ATOM 694 O O . LYS A 1 89 ? 20.192 14.031 12.562 1.00 42.38 89 LYS A O 1
ATOM 699 N N . ILE A 1 90 ? 18.036 13.444 12.801 1.00 51.19 90 ILE A N 1
ATOM 700 C CA . ILE A 1 90 ? 17.904 13.898 14.204 1.00 51.19 90 ILE A CA 1
ATOM 701 C C . ILE A 1 90 ? 18.028 12.742 15.215 1.00 51.19 90 ILE A C 1
ATOM 703 O O . ILE A 1 90 ? 18.526 12.936 16.321 1.00 51.19 90 ILE A O 1
ATOM 707 N N . ALA A 1 91 ? 17.666 11.512 14.843 1.00 46.56 91 ALA A N 1
ATOM 708 C CA . ALA A 1 91 ? 17.874 10.341 15.695 1.00 46.56 91 ALA A CA 1
ATOM 709 C C . ALA A 1 91 ? 19.313 9.817 15.540 1.00 46.56 91 ALA A C 1
ATOM 711 O O . ALA A 1 91 ? 19.578 8.846 14.834 1.00 46.56 91 ALA A O 1
ATOM 712 N N . SER A 1 92 ? 20.254 10.520 16.171 1.00 49.88 92 SER A N 1
ATOM 713 C CA . SER A 1 92 ? 21.631 10.069 16.377 1.00 49.88 92 SER A CA 1
ATOM 714 C C . SER A 1 92 ? 21.653 8.639 16.931 1.00 49.88 92 SER A C 1
ATOM 716 O O . SER A 1 92 ? 20.906 8.300 17.850 1.00 49.88 92 SER A O 1
ATOM 718 N N . ALA A 1 93 ? 22.523 7.806 16.361 1.00 53.53 93 ALA A N 1
ATOM 719 C CA . ALA A 1 93 ? 22.636 6.354 16.507 1.00 53.53 93 ALA A CA 1
ATOM 720 C C . ALA A 1 93 ? 22.946 5.823 17.928 1.00 53.53 93 ALA A C 1
ATOM 722 O O . ALA A 1 93 ? 23.359 4.675 18.079 1.00 53.53 93 ALA A O 1
ATOM 723 N N . LYS A 1 94 ? 22.763 6.617 18.987 1.00 52.00 94 LYS A N 1
ATOM 724 C CA . LYS A 1 94 ? 23.275 6.302 20.326 1.00 52.00 94 LYS A CA 1
ATOM 725 C C . LYS A 1 94 ? 22.378 5.395 21.184 1.00 52.00 94 LYS A C 1
ATOM 727 O O . LYS A 1 94 ? 22.843 4.940 22.216 1.00 52.00 94 LYS A O 1
ATOM 732 N N . ASN A 1 95 ? 21.153 5.056 20.768 1.00 52.28 95 ASN A N 1
ATOM 733 C CA . ASN A 1 95 ? 20.262 4.179 21.560 1.00 52.28 95 ASN A CA 1
ATOM 734 C C . ASN A 1 95 ? 19.628 3.014 20.773 1.00 52.28 95 ASN A C 1
ATOM 736 O O . ASN A 1 95 ? 18.630 2.441 21.200 1.00 52.28 95 ASN A O 1
ATOM 740 N N . LEU A 1 96 ? 20.195 2.618 19.628 1.00 52.28 96 LEU A N 1
ATOM 741 C CA . LEU A 1 96 ? 19.587 1.596 18.759 1.00 52.28 96 LEU A CA 1
ATOM 742 C C . LEU A 1 96 ? 19.688 0.144 19.289 1.00 52.28 96 LEU A C 1
ATOM 744 O O . LEU A 1 96 ? 19.205 -0.776 18.635 1.00 52.28 96 LEU A O 1
ATOM 748 N N . GLY A 1 97 ? 20.314 -0.079 20.448 1.00 57.00 97 GLY A N 1
ATOM 749 C CA . GLY A 1 97 ? 20.615 -1.419 20.969 1.00 57.00 97 GLY A CA 1
ATOM 750 C C . GLY A 1 97 ? 19.508 -2.106 21.777 1.00 57.00 97 GLY A C 1
ATOM 751 O O . GLY A 1 97 ? 19.594 -3.312 21.987 1.00 57.00 97 GLY A O 1
ATOM 752 N N . SER A 1 98 ? 18.476 -1.391 22.237 1.00 54.38 98 SER A N 1
ATOM 753 C CA . SER A 1 98 ? 17.562 -1.907 23.277 1.00 54.38 98 SER A CA 1
ATOM 754 C C . SER A 1 98 ? 16.081 -1.977 22.890 1.00 54.38 98 SER A C 1
ATOM 756 O O . SER A 1 98 ? 15.267 -2.423 23.694 1.00 54.38 98 SER A O 1
ATOM 758 N N . ALA A 1 99 ? 15.705 -1.619 21.657 1.00 59.78 99 ALA A N 1
ATOM 759 C CA . ALA A 1 99 ? 14.321 -1.744 21.199 1.00 59.78 99 ALA A CA 1
ATOM 760 C C . ALA A 1 99 ? 14.130 -3.011 20.335 1.00 59.78 99 ALA A C 1
ATOM 762 O O . ALA A 1 99 ? 14.764 -3.117 19.281 1.00 59.78 99 ALA A O 1
ATOM 763 N N . PRO A 1 100 ? 13.218 -3.946 20.681 1.00 61.00 100 PRO A N 1
ATOM 764 C CA . PRO A 1 100 ? 12.922 -5.127 19.853 1.00 61.00 100 PRO A CA 1
ATOM 765 C C . PRO A 1 100 ? 12.469 -4.765 18.424 1.00 61.00 100 PRO A C 1
ATOM 767 O O . PRO A 1 100 ? 12.665 -5.533 17.484 1.00 61.00 100 PRO A O 1
ATOM 770 N N . ASN A 1 101 ? 11.951 -3.549 18.228 1.00 58.59 101 ASN A N 1
ATOM 771 C CA . ASN A 1 101 ? 11.575 -3.015 16.919 1.00 58.59 101 ASN A CA 1
ATOM 772 C C . ASN A 1 101 ? 12.782 -2.647 16.031 1.00 58.59 101 ASN A C 1
ATOM 774 O O . ASN A 1 101 ? 12.660 -2.679 14.809 1.00 58.59 101 ASN A O 1
ATOM 778 N N . ALA A 1 102 ? 13.954 -2.354 16.610 1.00 58.88 102 ALA A N 1
ATOM 779 C CA . ALA A 1 102 ? 15.175 -2.077 15.848 1.00 58.88 102 ALA A CA 1
ATOM 780 C C . ALA A 1 102 ? 15.748 -3.350 15.209 1.00 58.88 102 ALA A C 1
ATOM 782 O O . ALA A 1 102 ? 16.193 -3.307 14.064 1.00 58.88 102 ALA A O 1
ATOM 783 N N . LYS A 1 103 ? 15.658 -4.495 15.903 1.00 62.25 103 LYS A N 1
ATOM 784 C CA . LYS A 1 103 ? 16.031 -5.805 15.344 1.00 62.25 103 LYS A CA 1
ATOM 785 C C . LYS A 1 103 ? 15.139 -6.183 14.159 1.00 62.25 103 LYS A C 1
ATOM 787 O O . LYS A 1 103 ? 15.662 -6.484 13.092 1.00 62.25 103 LYS A O 1
ATOM 792 N N . ARG A 1 104 ? 13.814 -6.026 14.294 1.00 68.94 104 ARG A N 1
ATOM 793 C CA . ARG A 1 104 ? 12.863 -6.233 13.181 1.00 68.94 104 ARG A CA 1
ATOM 794 C C . ARG A 1 104 ? 13.169 -5.326 11.988 1.00 68.94 104 ARG A C 1
ATOM 796 O O . ARG A 1 104 ? 13.145 -5.775 10.850 1.00 68.94 104 ARG A O 1
ATOM 803 N N . MET A 1 105 ? 13.514 -4.061 12.235 1.00 65.19 105 MET A N 1
ATOM 804 C CA . MET A 1 105 ? 13.882 -3.125 11.169 1.00 65.19 105 MET A CA 1
ATOM 805 C C . MET A 1 105 ? 15.181 -3.534 10.456 1.00 65.19 105 MET A C 1
ATOM 807 O O . MET A 1 105 ? 15.271 -3.426 9.236 1.00 65.19 105 MET A O 1
ATOM 811 N N . GLN A 1 106 ? 16.175 -4.044 11.189 1.00 69.00 106 GLN A N 1
ATOM 812 C CA . GLN A 1 106 ? 17.412 -4.557 10.593 1.00 69.00 106 GLN A CA 1
ATOM 813 C C . GLN A 1 106 ? 17.170 -5.820 9.758 1.00 69.00 106 GLN A C 1
ATOM 815 O O . GLN A 1 106 ? 17.702 -5.926 8.653 1.00 69.00 106 GLN A O 1
ATO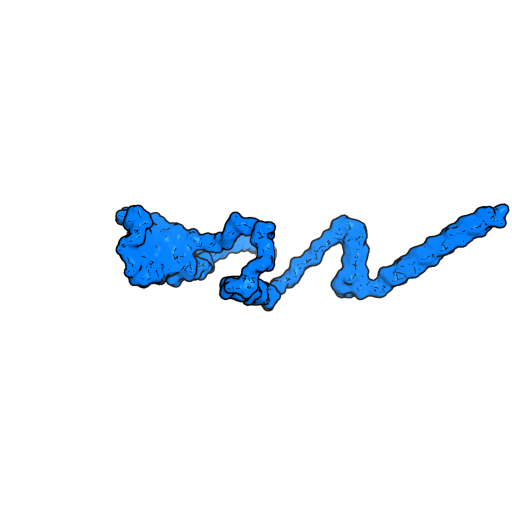M 820 N N . GLU A 1 107 ? 16.330 -6.738 10.237 1.00 76.75 107 GLU A N 1
ATOM 821 C CA . GLU A 1 107 ? 15.951 -7.956 9.513 1.00 76.75 107 GLU A CA 1
ATOM 822 C C . GLU A 1 107 ? 15.196 -7.627 8.223 1.00 76.75 107 GLU A C 1
ATOM 824 O O . GLU A 1 107 ? 15.570 -8.125 7.160 1.00 76.75 107 GLU A O 1
ATOM 829 N N . VAL A 1 108 ? 14.227 -6.709 8.277 1.00 70.81 108 VAL A N 1
ATOM 830 C CA . VAL A 1 108 ? 13.471 -6.249 7.104 1.00 70.81 108 VAL A CA 1
ATOM 831 C C . VAL A 1 108 ? 14.392 -5.570 6.086 1.00 70.81 108 VAL A C 1
ATOM 833 O O . VAL A 1 108 ? 14.374 -5.922 4.908 1.00 70.81 108 VAL A O 1
ATOM 836 N N . VAL A 1 109 ? 15.273 -4.661 6.517 1.00 74.31 109 VAL A N 1
ATOM 837 C CA . VAL A 1 109 ? 16.259 -4.023 5.622 1.00 74.31 109 VAL A CA 1
ATOM 838 C C . VAL A 1 109 ? 17.209 -5.059 5.008 1.00 74.31 109 VAL A C 1
ATOM 840 O O . VAL A 1 109 ? 17.564 -4.956 3.832 1.00 74.31 109 VAL A O 1
ATOM 843 N N . SER A 1 110 ? 17.610 -6.077 5.773 1.00 76.12 110 SER A N 1
ATOM 844 C CA . SER A 1 110 ? 18.471 -7.155 5.278 1.00 76.12 110 SER A CA 1
ATOM 845 C C . SER A 1 110 ? 17.759 -8.055 4.267 1.00 76.12 110 SER A C 1
ATOM 847 O O . SER A 1 110 ? 18.367 -8.459 3.278 1.00 76.12 110 SER A O 1
ATOM 849 N N . PHE A 1 111 ? 16.467 -8.315 4.469 1.00 79.50 111 PHE A N 1
ATOM 850 C CA . PHE A 1 111 ? 15.626 -9.065 3.548 1.00 79.50 111 PHE A CA 1
ATOM 851 C C . PHE A 1 111 ? 15.506 -8.328 2.211 1.00 79.50 111 PHE A C 1
ATOM 853 O O . PHE A 1 111 ? 15.802 -8.908 1.172 1.00 79.50 111 PHE A O 1
ATOM 860 N N . TYR A 1 112 ? 15.228 -7.019 2.230 1.00 65.69 112 TYR A N 1
ATOM 861 C CA . TYR A 1 112 ? 15.175 -6.198 1.013 1.00 65.69 112 TYR A CA 1
ATOM 862 C C . TYR A 1 112 ? 16.513 -6.106 0.262 1.00 65.69 112 TYR A C 1
ATOM 864 O O . TYR A 1 112 ? 16.518 -5.971 -0.959 1.00 65.69 112 TYR A O 1
ATOM 872 N N . LYS A 1 113 ? 17.655 -6.204 0.956 1.00 69.44 113 LYS A N 1
ATOM 873 C CA . LYS A 1 113 ? 18.978 -6.306 0.310 1.00 69.44 113 LYS A CA 1
ATOM 874 C C . LYS A 1 113 ? 19.246 -7.678 -0.315 1.00 69.44 113 LYS A C 1
ATOM 876 O O . LYS A 1 113 ? 20.028 -7.755 -1.255 1.00 69.44 113 LYS A O 1
ATOM 881 N N . LYS A 1 114 ? 18.649 -8.740 0.235 1.00 75.62 114 LYS A N 1
ATOM 882 C CA . LYS A 1 114 ? 18.779 -10.124 -0.251 1.00 75.62 114 LYS A CA 1
ATOM 883 C C . LYS A 1 114 ? 17.827 -10.444 -1.394 1.00 75.62 114 LYS A C 1
ATOM 885 O O . LYS A 1 114 ? 18.083 -11.393 -2.130 1.00 75.62 114 LYS A O 1
ATOM 890 N N . LEU A 1 115 ? 16.740 -9.684 -1.538 1.00 75.12 115 LEU A N 1
ATOM 891 C CA . LEU A 1 115 ? 15.908 -9.786 -2.725 1.00 75.12 115 LEU A CA 1
ATOM 892 C C . LEU A 1 115 ? 16.786 -9.499 -3.947 1.00 75.12 115 LEU A C 1
ATOM 894 O O . LEU A 1 115 ? 17.513 -8.501 -3.932 1.00 75.12 115 LEU A O 1
ATOM 898 N N . PRO A 1 116 ? 16.748 -10.361 -4.977 1.00 62.75 116 PRO A N 1
ATOM 899 C CA . PRO A 1 116 ? 17.498 -10.139 -6.197 1.00 62.75 116 PRO A CA 1
ATOM 900 C C . PRO A 1 116 ? 17.005 -8.826 -6.794 1.00 62.75 116 PRO A C 1
ATOM 902 O O . PRO A 1 116 ? 15.908 -8.738 -7.347 1.00 62.75 116 PRO A O 1
ATOM 905 N N . GLN A 1 117 ? 17.791 -7.770 -6.607 1.00 62.72 117 GLN A N 1
ATOM 906 C CA . GLN A 1 117 ? 17.540 -6.514 -7.281 1.00 62.72 117 GLN A CA 1
ATOM 907 C C . GLN A 1 117 ? 17.662 -6.821 -8.770 1.00 62.72 117 GLN A C 1
ATOM 909 O O . GLN A 1 117 ? 18.607 -7.493 -9.194 1.00 62.72 117 GLN A O 1
ATOM 914 N N . GLY A 1 118 ? 16.658 -6.396 -9.542 1.00 64.31 118 GLY A N 1
ATOM 915 C CA . GLY A 1 118 ? 16.683 -6.510 -10.996 1.00 64.31 118 GLY A CA 1
ATOM 916 C C . GLY A 1 118 ? 17.988 -5.944 -11.566 1.00 64.31 118 GLY A C 1
ATOM 917 O O . GLY A 1 118 ? 18.714 -5.255 -10.843 1.00 64.31 118 GLY A O 1
ATOM 918 N N . PRO A 1 119 ? 18.303 -6.237 -12.841 1.00 58.03 119 PRO A N 1
ATOM 919 C CA . PRO A 1 119 ? 19.586 -5.893 -13.449 1.00 58.03 119 PRO A CA 1
ATOM 920 C C . PRO A 1 119 ? 19.994 -4.476 -13.047 1.00 58.03 119 PRO A C 1
ATOM 922 O O . PRO A 1 119 ? 19.228 -3.530 -13.257 1.00 58.03 119 PRO A O 1
ATOM 925 N N . ALA A 1 120 ? 21.141 -4.375 -12.365 1.00 55.41 120 ALA A N 1
ATOM 926 C CA . ALA A 1 120 ? 21.585 -3.153 -11.711 1.00 55.41 120 ALA A CA 1
ATOM 927 C C . ALA A 1 120 ? 21.441 -1.968 -12.680 1.00 55.41 120 ALA A C 1
ATOM 929 O O . ALA A 1 120 ? 21.816 -2.105 -13.850 1.00 55.41 120 ALA A O 1
ATOM 930 N N . PRO A 1 121 ? 20.886 -0.822 -12.237 1.00 55.53 121 PRO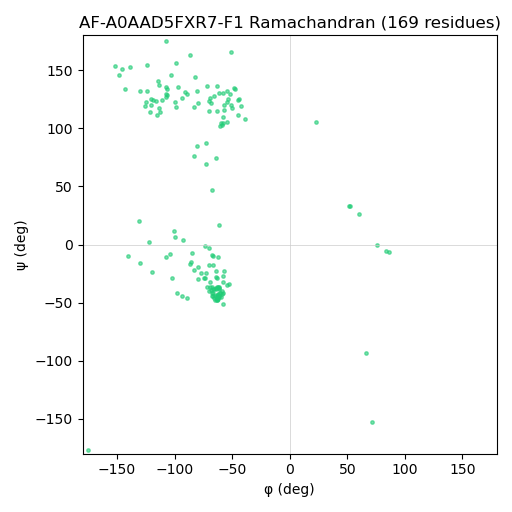 A N 1
ATOM 931 C CA . PRO A 1 121 ? 20.732 0.331 -13.109 1.00 55.53 121 PRO A CA 1
ATOM 932 C C . PRO A 1 121 ? 22.094 0.650 -13.718 1.00 55.53 121 PRO A C 1
ATOM 934 O O . PRO A 1 121 ? 23.075 0.791 -12.983 1.00 55.53 121 PRO A O 1
ATOM 937 N N . ALA A 1 122 ? 22.149 0.701 -15.053 1.00 58.72 122 ALA A N 1
ATOM 938 C CA . ALA A 1 122 ? 23.381 0.913 -15.801 1.00 58.72 122 ALA A CA 1
ATOM 939 C C . ALA A 1 122 ? 24.181 2.049 -15.153 1.00 58.72 122 ALA A C 1
ATOM 941 O O . ALA A 1 122 ? 23.641 3.139 -14.932 1.00 58.72 122 ALA A O 1
ATOM 942 N N . ALA A 1 123 ? 25.436 1.757 -14.789 1.00 62.16 123 ALA A N 1
ATOM 943 C CA . ALA A 1 123 ? 26.307 2.674 -14.068 1.00 62.16 123 ALA A CA 1
ATOM 944 C C . ALA A 1 123 ? 26.208 4.077 -14.682 1.00 62.16 123 ALA A C 1
ATOM 946 O O . ALA A 1 123 ? 26.355 4.243 -15.898 1.00 62.16 123 ALA A O 1
ATOM 947 N N . LYS A 1 124 ? 25.887 5.081 -13.853 1.00 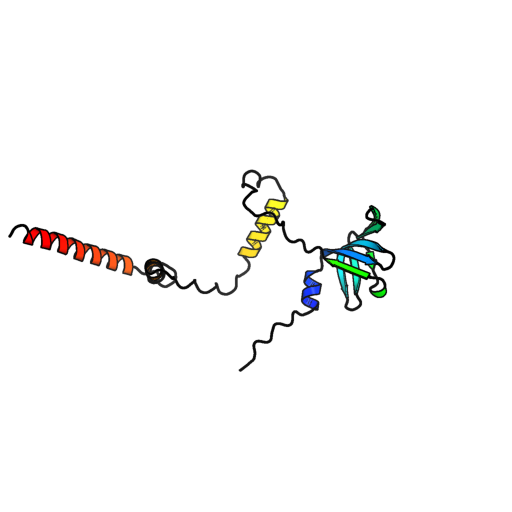61.62 124 LYS A N 1
ATOM 948 C CA . LYS A 1 124 ? 25.702 6.462 -14.315 1.00 61.62 124 LYS A CA 1
ATOM 949 C C . LYS A 1 124 ? 26.923 6.865 -15.138 1.00 61.62 124 LYS A C 1
ATOM 951 O O . LYS A 1 124 ? 28.038 6.847 -14.618 1.00 61.62 124 LYS A O 1
ATOM 956 N N . LYS A 1 125 ? 26.712 7.212 -16.415 1.00 63.91 125 LYS A N 1
ATOM 957 C CA . LYS A 1 125 ? 27.801 7.622 -17.309 1.00 63.91 125 LYS A CA 1
ATOM 958 C C . LYS A 1 125 ? 28.560 8.782 -16.648 1.00 63.91 125 LYS A C 1
ATOM 960 O O . LYS A 1 125 ? 27.927 9.784 -16.313 1.00 63.91 125 LYS A O 1
ATOM 965 N N . PRO A 1 126 ? 29.876 8.658 -16.425 1.00 68.25 126 PRO A N 1
ATOM 966 C CA . PRO A 1 126 ? 30.629 9.666 -15.697 1.00 68.25 126 PRO A CA 1
ATOM 967 C C . PRO A 1 126 ? 30.670 10.986 -16.468 1.00 68.25 126 PRO A C 1
ATOM 969 O O . PRO A 1 126 ? 31.052 11.025 -17.638 1.00 68.25 126 PRO A O 1
ATOM 972 N N . THR A 1 127 ? 30.289 12.066 -15.790 1.00 77.12 127 THR A N 1
ATOM 973 C CA . THR A 1 127 ? 30.184 13.413 -16.368 1.00 77.12 127 THR A CA 1
ATOM 974 C C . THR A 1 127 ? 31.543 14.114 -16.472 1.00 77.12 127 THR A C 1
ATOM 976 O O . THR A 1 127 ? 31.767 14.896 -17.390 1.00 77.12 127 THR A O 1
ATOM 979 N N . ASN A 1 128 ? 32.479 13.798 -15.568 1.00 86.44 128 ASN A N 1
ATOM 980 C CA . ASN A 1 128 ? 33.762 14.498 -15.438 1.00 86.44 128 ASN A CA 1
ATOM 981 C C . ASN A 1 128 ? 34.916 13.682 -16.051 1.00 86.44 128 ASN A C 1
ATOM 983 O O . ASN A 1 128 ? 34.910 12.456 -15.925 1.00 86.44 128 ASN A O 1
ATOM 987 N N . PRO A 1 129 ? 35.946 14.312 -16.652 1.00 84.06 129 PRO A N 1
ATOM 988 C CA . PRO A 1 129 ? 37.014 13.608 -17.374 1.00 84.06 129 PRO A CA 1
ATOM 989 C C . PRO A 1 129 ? 37.777 12.604 -16.499 1.00 84.06 129 PRO A C 1
ATOM 991 O O . PRO A 1 129 ? 38.017 11.477 -16.924 1.00 84.06 129 PRO A O 1
ATOM 994 N N . LEU A 1 130 ? 38.062 12.959 -15.242 1.00 82.38 130 LEU A N 1
ATOM 995 C CA . LEU A 1 130 ? 38.689 12.049 -14.279 1.00 82.38 130 LEU A CA 1
ATOM 996 C C . LEU A 1 130 ? 37.791 10.847 -13.947 1.00 82.38 130 LEU A C 1
ATOM 998 O O . LEU A 1 130 ? 38.267 9.720 -13.845 1.00 82.38 130 LEU A O 1
ATOM 1002 N N . ALA A 1 131 ? 36.480 11.071 -13.831 1.00 81.25 131 ALA A N 1
ATOM 1003 C CA . ALA A 1 131 ? 35.513 10.006 -13.587 1.00 81.25 131 ALA A CA 1
ATOM 1004 C C . ALA A 1 131 ? 35.365 9.082 -14.810 1.00 81.25 131 ALA A C 1
ATOM 1006 O O . ALA A 1 131 ? 35.164 7.884 -14.643 1.00 81.25 131 ALA A O 1
ATOM 1007 N N . ARG A 1 132 ? 35.522 9.612 -16.035 1.00 81.50 132 ARG A N 1
ATOM 1008 C CA . ARG A 1 132 ? 35.567 8.810 -17.270 1.00 81.50 132 ARG A CA 1
ATOM 1009 C C . ARG A 1 132 ? 36.815 7.936 -17.322 1.00 81.50 132 ARG A C 1
ATOM 1011 O O . ARG A 1 132 ? 36.695 6.757 -17.629 1.00 81.50 132 ARG A O 1
ATOM 1018 N N . TYR A 1 133 ? 37.981 8.489 -16.979 1.00 82.75 133 TYR A N 1
ATOM 1019 C CA . TYR A 1 133 ? 39.224 7.717 -16.901 1.00 82.75 133 TYR A CA 1
ATOM 1020 C C . TYR A 1 133 ? 39.127 6.613 -15.843 1.00 82.75 133 TYR A C 1
ATOM 1022 O O . TYR A 1 133 ? 39.445 5.460 -16.117 1.00 82.75 133 TYR A O 1
ATOM 1030 N N . ARG A 1 134 ? 38.607 6.940 -14.654 1.00 82.38 134 ARG A N 1
ATOM 1031 C CA . ARG A 1 134 ? 38.389 5.953 -13.596 1.00 82.38 134 ARG A CA 1
ATOM 1032 C C . ARG A 1 134 ? 37.466 4.820 -14.057 1.00 82.38 134 ARG A C 1
ATOM 1034 O O . ARG A 1 134 ? 37.854 3.662 -13.968 1.00 82.38 134 ARG A O 1
ATOM 1041 N N . ALA A 1 135 ? 36.306 5.149 -14.616 1.00 80.19 135 ALA A N 1
ATOM 1042 C CA . ALA A 1 135 ? 35.355 4.144 -15.084 1.00 80.19 135 ALA A CA 1
ATOM 1043 C C . ALA A 1 135 ? 35.895 3.283 -16.241 1.00 80.19 135 ALA A C 1
ATOM 1045 O O . ALA A 1 135 ? 35.485 2.138 -16.392 1.00 80.19 135 ALA A O 1
ATOM 1046 N N . ALA A 1 136 ? 36.805 3.817 -17.063 1.00 79.69 136 ALA A N 1
ATOM 1047 C CA . ALA A 1 136 ? 37.392 3.089 -18.186 1.00 79.69 136 ALA A CA 1
ATOM 1048 C C . ALA A 1 136 ? 38.477 2.080 -17.774 1.00 79.69 136 ALA A C 1
ATOM 1050 O O . ALA A 1 136 ? 38.724 1.144 -18.530 1.00 79.69 136 ALA A O 1
ATOM 1051 N N . TYR A 1 137 ? 39.131 2.268 -16.620 1.00 80.94 137 TYR A N 1
ATOM 1052 C CA . TYR A 1 137 ? 40.304 1.466 -16.247 1.00 80.94 137 TYR A CA 1
ATOM 1053 C C . TYR A 1 137 ? 40.283 0.854 -14.839 1.00 80.94 137 TYR A C 1
ATOM 1055 O O . TYR A 1 137 ? 41.085 -0.040 -14.570 1.00 80.94 137 TYR A O 1
ATOM 1063 N N . PHE A 1 138 ? 39.415 1.322 -13.938 1.00 80.50 138 PHE A N 1
ATOM 1064 C CA . PHE A 1 138 ? 39.395 0.903 -12.529 1.00 80.50 138 PHE A CA 1
ATOM 1065 C C . PHE A 1 138 ? 38.085 0.252 -12.076 1.00 80.50 138 PHE A C 1
ATOM 1067 O O . PHE A 1 138 ? 38.111 -0.489 -11.097 1.00 80.50 138 PHE A O 1
ATOM 1074 N N . ASP A 1 139 ? 36.958 0.511 -12.741 1.00 76.56 139 ASP A N 1
ATOM 1075 C CA . ASP A 1 139 ? 35.651 0.010 -12.304 1.00 76.56 139 ASP A CA 1
ATOM 1076 C C . ASP A 1 139 ? 35.155 -1.141 -13.220 1.00 76.56 139 ASP A C 1
ATOM 1078 O O . ASP A 1 139 ? 35.180 -1.032 -14.447 1.00 76.56 139 ASP A O 1
ATOM 1082 N N . GLY A 1 140 ? 34.660 -2.237 -12.626 1.00 72.62 140 GLY A N 1
ATOM 1083 C CA . GLY A 1 140 ? 33.998 -3.357 -13.327 1.00 72.62 140 GLY A CA 1
ATOM 1084 C C . GLY A 1 140 ? 34.916 -4.258 -14.171 1.00 72.62 140 GLY A C 1
ATOM 1085 O O . GLY A 1 140 ? 36.110 -4.365 -13.905 1.00 72.62 140 GLY A O 1
ATOM 1086 N N . ASP A 1 141 ? 34.354 -4.888 -15.212 1.00 69.88 141 ASP A N 1
ATOM 1087 C CA . ASP A 1 141 ? 35.044 -5.826 -16.128 1.00 69.88 141 ASP A CA 1
ATOM 1088 C C . ASP A 1 141 ? 36.197 -5.189 -16.935 1.00 69.88 141 ASP A C 1
ATOM 1090 O O . ASP A 1 141 ? 36.985 -5.888 -17.569 1.00 69.88 141 ASP A O 1
ATOM 1094 N N . ASN A 1 142 ? 36.317 -3.856 -16.906 1.00 64.88 142 ASN A N 1
ATOM 1095 C CA . ASN A 1 142 ? 37.398 -3.099 -17.546 1.00 64.88 142 ASN A CA 1
ATOM 1096 C C . ASN A 1 142 ? 38.583 -2.821 -16.603 1.00 64.88 142 ASN A C 1
ATOM 1098 O O . ASN A 1 142 ? 39.522 -2.123 -16.999 1.00 64.88 142 ASN A O 1
ATOM 1102 N N . ALA A 1 143 ? 38.556 -3.342 -15.369 1.00 70.88 143 ALA A N 1
ATOM 1103 C CA . ALA A 1 143 ? 39.675 -3.259 -14.439 1.00 70.88 143 ALA A CA 1
ATOM 1104 C C . ALA A 1 143 ? 40.922 -3.896 -15.074 1.00 70.88 143 ALA A C 1
ATOM 1106 O O . ALA A 1 143 ? 41.003 -5.104 -15.289 1.00 70.88 143 ALA A O 1
ATOM 1107 N N . SER A 1 144 ? 41.896 -3.061 -15.428 1.00 80.50 144 SER A N 1
ATOM 1108 C CA . SER A 1 144 ? 43.052 -3.466 -16.227 1.00 80.50 144 SER A CA 1
ATOM 1109 C C . SER A 1 144 ? 44.322 -2.824 -15.687 1.00 80.50 144 SER A C 1
ATOM 1111 O O . SER A 1 144 ? 44.274 -1.736 -15.128 1.00 80.50 144 SER A O 1
ATOM 1113 N N . GLY A 1 145 ? 45.481 -3.455 -15.896 1.00 83.44 145 GLY A N 1
ATOM 1114 C CA . GLY A 1 145 ? 46.789 -2.922 -15.484 1.00 83.44 145 GLY A CA 1
ATOM 1115 C C . GLY A 1 145 ? 47.277 -1.706 -16.289 1.00 83.44 145 GLY A C 1
ATOM 1116 O O . GLY A 1 145 ? 48.323 -1.142 -15.980 1.00 83.44 145 GLY A O 1
ATOM 1117 N N . LYS A 1 146 ? 46.531 -1.266 -17.309 1.00 84.06 146 LYS A N 1
ATOM 1118 C CA . LYS A 1 146 ? 46.879 -0.127 -18.182 1.00 84.06 146 LYS A CA 1
ATOM 1119 C C . LYS A 1 146 ? 47.168 1.192 -17.438 1.00 84.06 146 LYS A C 1
ATOM 1121 O O . LYS A 1 146 ? 48.084 1.889 -17.868 1.00 84.06 146 LYS A O 1
ATOM 1126 N N . PRO A 1 147 ? 46.512 1.541 -16.310 1.00 86.94 147 PRO A N 1
ATOM 1127 C CA . PRO A 1 147 ? 46.885 2.707 -15.511 1.00 86.94 147 PRO A CA 1
ATOM 1128 C C . PRO A 1 147 ? 48.324 2.685 -15.001 1.00 86.94 147 PRO A C 1
ATOM 1130 O O . PRO A 1 147 ? 48.932 3.746 -14.909 1.00 86.94 147 PRO A O 1
ATOM 1133 N N . LEU A 1 148 ? 48.890 1.506 -14.715 1.00 88.38 148 LEU A N 1
ATOM 1134 C CA . LEU A 1 148 ? 50.296 1.385 -14.317 1.00 88.38 148 LEU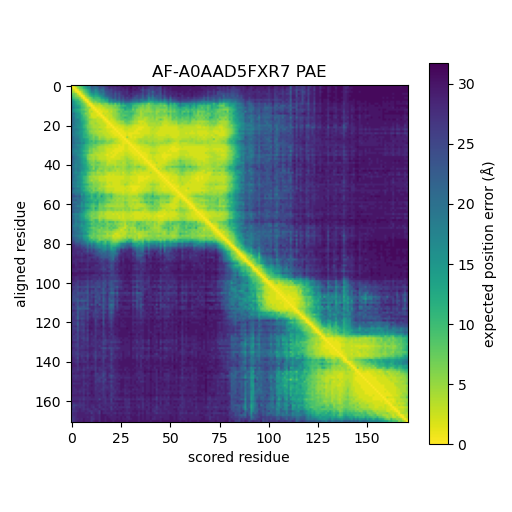 A CA 1
ATOM 1135 C C . LEU A 1 148 ? 51.229 1.722 -15.486 1.00 88.38 148 LEU A C 1
ATOM 1137 O O . LEU A 1 148 ? 52.226 2.410 -15.293 1.00 88.38 148 LEU A O 1
ATOM 1141 N N . LEU A 1 149 ? 50.877 1.307 -16.708 1.00 87.94 149 LEU A N 1
ATOM 1142 C CA . LEU A 1 149 ? 51.627 1.669 -17.916 1.00 87.94 149 LEU A CA 1
ATOM 1143 C C . LEU A 1 1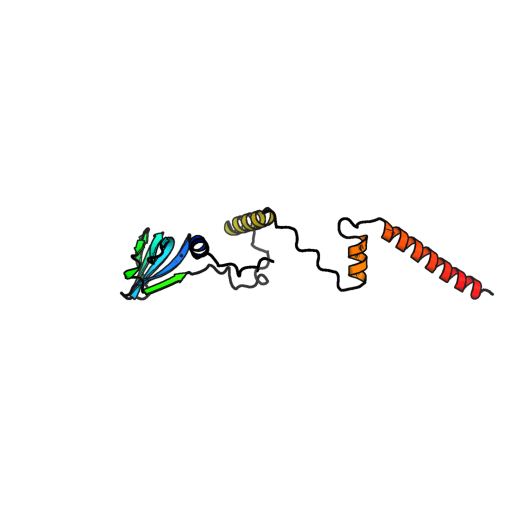49 ? 51.508 3.163 -18.235 1.00 87.94 149 LEU A C 1
ATOM 1145 O O . LEU A 1 149 ? 52.511 3.794 -18.559 1.00 87.94 149 LEU A O 1
ATOM 1149 N N . HIS A 1 150 ? 50.312 3.750 -18.100 1.00 89.06 150 HIS A N 1
ATOM 1150 C CA . HIS A 1 150 ? 50.128 5.198 -18.229 1.00 89.06 150 HIS A CA 1
ATOM 1151 C C . HIS A 1 150 ? 50.986 5.960 -17.212 1.00 89.06 150 HIS A C 1
ATOM 1153 O O . HIS A 1 150 ? 51.631 6.938 -17.578 1.00 89.06 150 HIS A O 1
ATOM 1159 N N . LEU A 1 151 ? 51.052 5.487 -15.963 1.00 91.56 151 LEU A N 1
ATOM 1160 C CA . LEU A 1 151 ? 51.900 6.075 -14.928 1.00 91.56 151 LEU A CA 1
ATOM 1161 C C . LEU A 1 151 ? 53.393 5.967 -15.280 1.00 91.56 151 LEU A C 1
ATOM 1163 O O . LEU A 1 151 ? 54.102 6.967 -15.213 1.00 91.56 151 LEU A O 1
ATOM 1167 N N . ALA A 1 152 ? 53.866 4.794 -15.710 1.00 90.56 152 ALA A N 1
ATOM 1168 C CA . ALA A 1 152 ? 55.259 4.596 -16.113 1.00 90.56 152 ALA A CA 1
ATOM 1169 C C . ALA A 1 152 ? 55.661 5.497 -17.296 1.00 90.56 152 ALA A C 1
ATOM 1171 O O . ALA A 1 152 ? 56.731 6.102 -17.281 1.00 90.56 152 ALA A O 1
ATOM 1172 N N . LEU A 1 153 ? 54.777 5.643 -18.289 1.00 93.06 153 LEU A N 1
ATOM 1173 C CA . LEU A 1 153 ? 54.985 6.537 -19.429 1.00 93.06 153 LEU A CA 1
ATOM 1174 C C . LEU A 1 153 ? 55.067 8.008 -18.989 1.00 93.06 153 LEU A C 1
ATOM 1176 O O . LEU A 1 153 ? 55.941 8.738 -19.450 1.00 93.06 153 LEU A O 1
ATOM 1180 N N . VAL A 1 154 ? 54.189 8.441 -18.077 1.00 93.88 154 VAL A N 1
ATOM 1181 C CA . VAL A 1 154 ? 54.212 9.807 -17.526 1.00 93.88 154 VAL A CA 1
ATOM 1182 C C . VAL A 1 154 ? 55.522 10.074 -16.789 1.00 93.88 154 VAL A C 1
ATOM 1184 O O . VAL A 1 154 ? 56.130 11.120 -17.003 1.00 93.88 154 VAL A O 1
ATOM 1187 N N . VAL A 1 155 ? 55.990 9.126 -15.971 1.00 95.06 155 VAL A N 1
ATOM 1188 C CA . VAL A 1 155 ? 57.267 9.250 -15.251 1.00 95.06 155 VAL A CA 1
ATOM 1189 C C . VAL A 1 155 ? 58.446 9.341 -16.223 1.00 95.06 155 VAL A C 1
ATOM 1191 O O . VAL A 1 155 ? 59.306 10.198 -16.036 1.00 95.06 155 VAL A O 1
ATOM 1194 N N . LEU A 1 156 ? 58.470 8.528 -17.286 1.00 94.00 156 LEU A N 1
ATOM 1195 C CA . LEU A 1 156 ? 59.529 8.579 -18.301 1.00 94.00 156 LEU A CA 1
ATOM 1196 C C . LEU A 1 156 ? 59.568 9.916 -19.043 1.00 94.00 156 LEU A C 1
ATOM 1198 O O . LEU A 1 156 ? 60.633 10.515 -19.168 1.00 94.00 156 LEU A O 1
ATOM 1202 N N . ILE A 1 157 ? 58.417 10.402 -19.514 1.00 92.88 157 ILE A N 1
ATOM 1203 C CA . ILE A 1 157 ? 58.338 11.671 -20.252 1.00 92.88 157 ILE A CA 1
ATOM 1204 C C . ILE A 1 157 ? 58.720 12.841 -19.343 1.00 92.88 157 ILE A C 1
ATOM 1206 O O . ILE A 1 157 ? 59.489 13.714 -19.745 1.00 92.88 157 ILE A O 1
ATOM 1210 N N . PHE A 1 158 ? 58.208 12.857 -18.111 1.00 93.94 158 PHE A N 1
ATOM 1211 C CA . PHE A 1 158 ? 58.502 13.927 -17.167 1.00 93.94 158 PHE A CA 1
ATOM 1212 C C . PHE A 1 158 ? 59.981 13.932 -16.766 1.00 93.94 158 PHE A C 1
ATOM 1214 O O . PHE A 1 158 ? 60.620 14.982 -16.845 1.00 93.94 158 PHE A O 1
ATOM 1221 N N . GLY A 1 159 ? 60.544 12.765 -16.437 1.00 90.69 159 GLY A N 1
ATOM 1222 C CA . GLY A 1 159 ? 61.965 12.611 -16.121 1.00 90.69 159 GLY A CA 1
ATOM 1223 C C . GLY A 1 159 ? 62.868 13.030 -17.282 1.00 90.69 159 GLY A C 1
ATOM 1224 O O . GLY A 1 159 ? 63.791 13.812 -17.081 1.00 90.69 159 GLY A O 1
ATOM 1225 N N . TYR A 1 160 ? 62.545 12.614 -18.511 1.00 89.25 160 TYR A N 1
ATOM 1226 C CA . TYR A 1 160 ? 63.275 13.051 -19.703 1.00 89.25 160 TYR A CA 1
ATOM 1227 C C . TYR A 1 160 ? 63.195 14.569 -19.916 1.00 89.25 160 TYR A C 1
ATOM 1229 O O . TYR A 1 160 ? 64.179 15.179 -20.318 1.00 89.25 160 TYR A O 1
ATOM 1237 N N . SER A 1 161 ? 62.054 15.206 -19.628 1.00 88.56 161 SER A N 1
ATOM 1238 C CA . SER A 1 161 ? 61.919 16.663 -19.764 1.00 88.56 161 SER A CA 1
ATOM 1239 C C . SER A 1 161 ? 62.782 17.435 -18.761 1.00 88.56 161 SER A C 1
ATOM 1241 O O . SER A 1 161 ? 63.370 18.453 -19.124 1.00 88.56 161 SER A O 1
ATOM 1243 N N . LEU A 1 162 ? 62.894 16.930 -17.525 1.00 86.25 162 LEU A N 1
ATOM 1244 C CA . LEU A 1 162 ? 63.760 17.511 -16.499 1.00 86.25 162 LEU A CA 1
ATOM 1245 C C . LEU A 1 162 ? 65.229 17.368 -16.899 1.00 86.25 162 LEU A C 1
ATOM 1247 O O . LEU A 1 162 ? 65.976 18.341 -16.835 1.00 86.25 162 LEU A O 1
ATOM 1251 N N . GLU A 1 163 ? 65.612 16.188 -17.389 1.00 83.19 163 GLU A N 1
ATOM 1252 C CA . GLU A 1 163 ? 66.958 15.924 -17.899 1.00 83.19 163 GLU A CA 1
ATOM 1253 C C . GLU A 1 163 ? 67.275 16.818 -19.108 1.00 83.19 163 GLU A C 1
ATOM 1255 O O . GLU A 1 163 ? 68.321 17.452 -19.165 1.00 83.19 163 GLU A O 1
ATOM 1260 N N . TYR A 1 164 ? 66.335 16.971 -20.044 1.00 82.62 164 TYR A N 1
ATOM 1261 C CA . TYR A 1 164 ? 66.490 17.849 -21.204 1.00 82.62 164 TYR A CA 1
ATOM 1262 C C . TYR A 1 164 ? 66.694 19.316 -20.804 1.00 82.62 164 TYR A C 1
ATOM 1264 O O . TYR A 1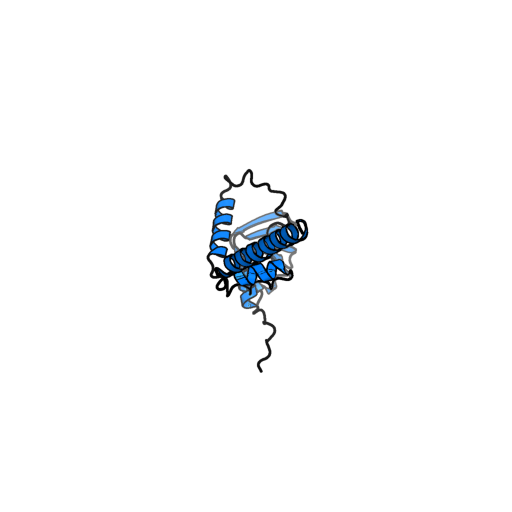 164 ? 67.536 20.007 -21.378 1.00 82.62 164 TYR A O 1
ATOM 1272 N N . GLN A 1 165 ? 65.944 19.805 -19.810 1.00 81.06 165 GLN A N 1
ATOM 1273 C CA . GLN A 1 165 ? 66.146 21.156 -19.288 1.00 81.06 165 GLN A CA 1
ATOM 1274 C C . GLN A 1 165 ? 67.480 21.300 -18.554 1.00 81.06 165 GLN A C 1
ATOM 1276 O O . GLN A 1 165 ? 68.122 22.338 -18.698 1.00 81.06 165 GLN A O 1
ATOM 1281 N N . HIS A 1 166 ? 67.925 20.274 -17.828 1.00 75.69 166 HIS A N 1
ATOM 1282 C CA . HIS A 1 166 ? 69.228 20.264 -17.168 1.00 75.69 166 HIS A CA 1
ATOM 1283 C C . HIS A 1 166 ? 70.377 20.291 -18.188 1.00 75.69 166 HIS A C 1
ATOM 1285 O O . HIS A 1 166 ? 71.248 21.153 -18.102 1.00 75.69 166 HIS A O 1
ATOM 1291 N N . LEU A 1 167 ? 70.329 19.445 -19.224 1.00 73.62 167 LEU A N 1
ATOM 1292 C CA . LEU A 1 167 ? 71.318 19.439 -20.307 1.00 73.62 167 LEU A CA 1
ATOM 1293 C C . LEU A 1 167 ? 71.347 20.761 -21.082 1.00 73.62 167 LEU A C 1
ATOM 1295 O O . LEU A 1 167 ? 72.419 21.207 -21.477 1.00 73.62 167 LEU A O 1
ATOM 1299 N N . LYS A 1 168 ? 70.192 21.404 -21.287 1.00 75.06 168 LYS A N 1
ATOM 1300 C CA . LYS A 1 168 ? 70.104 22.711 -21.955 1.00 75.06 168 LYS A CA 1
ATOM 1301 C C . LYS A 1 168 ? 70.568 23.873 -21.072 1.00 75.06 168 LYS A C 1
ATOM 1303 O O . LYS A 1 168 ? 71.000 24.884 -21.601 1.00 75.06 168 LYS A O 1
ATOM 1308 N N . ALA A 1 169 ? 70.440 23.763 -19.752 1.00 73.50 169 ALA A N 1
ATOM 1309 C CA . ALA A 1 169 ? 70.910 24.785 -18.818 1.00 73.50 169 ALA A CA 1
ATOM 1310 C C . ALA A 1 169 ? 72.427 24.704 -18.556 1.00 73.50 169 ALA A C 1
ATOM 1312 O O . ALA A 1 169 ? 73.011 25.678 -18.088 1.00 73.50 169 ALA A O 1
ATOM 1313 N N . HIS A 1 170 ? 73.051 23.556 -18.848 1.00 63.97 170 HIS A N 1
ATOM 1314 C CA . HIS A 1 170 ? 74.492 23.308 -18.718 1.00 63.97 170 HIS A CA 1
ATOM 1315 C C . HIS A 1 170 ? 75.270 23.392 -20.052 1.00 63.97 170 HIS A C 1
ATOM 1317 O O . HIS A 1 170 ? 76.446 23.024 -20.090 1.00 63.97 170 HIS A O 1
ATOM 1323 N N . HIS A 1 171 ? 74.638 23.893 -21.118 1.00 53.72 171 HIS A N 1
ATOM 1324 C CA . HIS A 1 171 ? 75.249 24.258 -22.403 1.00 53.72 171 HIS A CA 1
ATOM 1325 C C . HIS A 1 171 ? 75.029 25.752 -22.658 1.00 53.72 171 HIS A C 1
ATOM 1327 O O . HIS A 1 171 ? 75.944 26.392 -23.218 1.00 53.72 171 HIS A O 1
#

Organism: NCBI:txid1198502

Nearest PDB structures (foldseek):
  4f7u-assembly2_I  TM=8.698E-01  e=9.644E-09  Xenopus laevis
  3jcr-assembly1_t  TM=9.347E-01  e=1.974E-08  Homo sapiens
  1m8v-assembly1_B  TM=9.054E-01  e=1.907E-07  Pyrococcus abyssi
  3pgw-assembly1_F  TM=8.289E-01  e=4.040E-08  Homo sapiens
  1th7-assembly1_A  TM=8.007E-01  e=5.926E-07  Saccharolobus solfataricus

Solvent-accessible surface area (backbone atoms only — not comparable to full-atom values): 10276 Å² total; per-residue (Å²): 141,78,79,84,69,77,77,76,76,53,65,67,59,57,55,61,71,44,46,71,34,49,33,40,39,30,32,75,87,66,42,30,39,35,23,28,27,68,48,73,51,98,68,48,38,34,34,24,39,70,18,30,35,24,54,95,83,39,82,74,47,77,61,38,67,40,81,43,60,26,93,50,57,65,47,79,46,74,54,72,83,68,76,66,100,61,74,95,79,74,81,68,82,84,69,68,86,81,48,78,66,49,56,54,50,51,51,53,54,50,49,65,68,67,46,82,72,67,84,71,78,76,76,77,78,56,88,46,73,69,49,40,53,42,52,60,35,66,43,73,97,45,52,50,73,59,63,58,54,54,50,54,51,50,50,50,54,52,52,50,51,53,51,51,52,50,59,61,72,75,106

Secondary structure (DSSP, 8-state):
----------HHHHHHHHTT-EEEEEETTS-EEEEEEEEE-TT--EEEEEEEEEETTEEEEEEEEEEE-GGGEEEEEE------S--TTSS-GGGTTS-HHHHHHHHHHHHHHHS--SS----PPP-SHHHHHHHHHTSGGG--SHHHHHHHHHHHHHHHHHHHHHHHHT-

Radius of gyration: 31.91 Å; Cα contacts (8 Å, |Δi|>4): 180; chains: 1; bounding box: 101×35×56 Å